Protein AF-A0A970XCI8-F1 (afdb_monomer_lite)

Secondary structure (DSSP, 8-state):
--HHHHHHHHHHHHHHHHHHHHHHHTT-------HHHHHHHHHHHHHHHHHTTTTTT-S-HHHHHHHHHH-HHHH-TT----

Foldseek 3Di:
DDLVQQLVQLVVVLVVVLVVCCVVCVPPPDDPDNSVNVSVVVSVQQSVLSVVVLCVVPDHNVVSVVVCVVPVVVRGVPDDDD

Radius of gyration: 13.08 Å; chains: 1; bounding box: 27×22×39 Å

Structure (mmCIF, N/CA/C/O backbone):
data_AF-A0A970XCI8-F1
#
_entry.id   AF-A0A970XCI8-F1
#
loop_
_atom_site.group_PDB
_atom_site.id
_atom_site.type_symbol
_atom_site.label_atom_id
_atom_site.label_alt_id
_atom_site.label_comp_id
_atom_site.label_asym_id
_atom_site.label_entity_id
_atom_site.label_seq_id
_atom_site.pdbx_PDB_ins_code
_atom_site.Cartn_x
_atom_site.Cartn_y
_atom_site.Cartn_z
_atom_site.occupancy
_atom_site.B_iso_or_equiv
_atom_site.auth_seq_id
_atom_site.auth_comp_id
_atom_site.auth_asym_id
_atom_site.auth_atom_id
_atom_site.pdbx_PDB_model_num
ATOM 1 N N . MET A 1 1 ? 10.434 -3.425 -11.112 1.00 75.38 1 MET A N 1
ATOM 2 C CA . MET A 1 1 ? 10.464 -4.538 -10.126 1.00 75.38 1 MET A CA 1
ATOM 3 C C . MET A 1 1 ? 9.431 -5.589 -10.543 1.00 75.38 1 MET A C 1
ATOM 5 O O . MET A 1 1 ? 8.548 -5.232 -11.306 1.00 75.38 1 MET A O 1
ATOM 9 N N . HIS A 1 2 ? 9.512 -6.856 -10.113 1.00 89.06 2 HIS A N 1
ATOM 10 C CA . HIS A 1 2 ? 8.419 -7.813 -10.370 1.00 89.06 2 HIS A CA 1
ATOM 11 C C . HIS A 1 2 ? 7.215 -7.502 -9.473 1.00 89.06 2 HIS A C 1
ATOM 13 O O . HIS A 1 2 ? 7.408 -7.241 -8.284 1.00 89.06 2 HIS A O 1
ATOM 19 N N . ARG A 1 3 ? 5.999 -7.550 -10.027 1.00 89.19 3 ARG A N 1
ATOM 20 C CA . ARG A 1 3 ? 4.750 -7.241 -9.308 1.00 89.19 3 ARG A CA 1
ATOM 21 C C . ARG A 1 3 ? 4.557 -8.125 -8.076 1.00 89.19 3 ARG A C 1
ATOM 23 O O . ARG A 1 3 ? 4.321 -7.588 -7.005 1.00 89.19 3 ARG A O 1
ATOM 30 N N . ASP A 1 4 ? 4.854 -9.422 -8.167 1.00 90.19 4 ASP A N 1
ATOM 31 C CA . ASP A 1 4 ? 4.810 -10.343 -7.015 1.00 90.19 4 ASP A CA 1
ATOM 32 C C . ASP A 1 4 ? 5.720 -9.896 -5.862 1.00 90.19 4 ASP A C 1
ATOM 34 O O . ASP A 1 4 ? 5.356 -9.955 -4.686 1.00 90.19 4 ASP A O 1
ATOM 38 N N . LYS A 1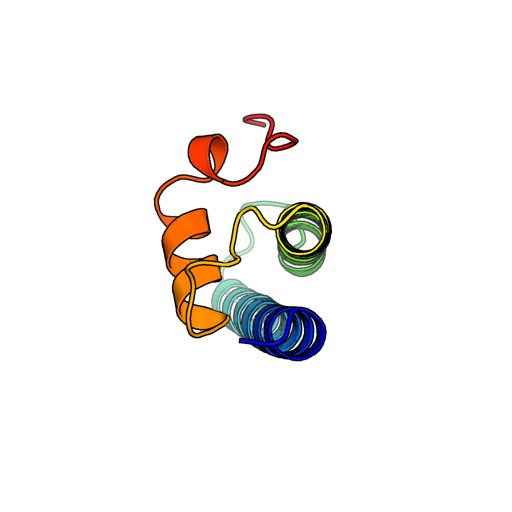 5 ? 6.915 -9.391 -6.199 1.00 91.94 5 LYS A N 1
ATOM 39 C CA . LYS A 1 5 ? 7.852 -8.842 -5.213 1.00 91.94 5 LYS A CA 1
ATOM 40 C C . LYS A 1 5 ? 7.324 -7.536 -4.617 1.00 91.94 5 LYS A C 1
ATOM 42 O O . LYS A 1 5 ? 7.543 -7.291 -3.434 1.00 91.94 5 LYS A O 1
ATOM 47 N N . LEU A 1 6 ? 6.644 -6.709 -5.413 1.00 92.88 6 LEU A N 1
ATOM 48 C CA . LEU A 1 6 ? 6.023 -5.470 -4.942 1.00 92.88 6 LEU A CA 1
ATOM 49 C C . LEU A 1 6 ? 4.869 -5.760 -3.984 1.00 92.88 6 LEU A C 1
ATOM 51 O O . LEU A 1 6 ? 4.853 -5.205 -2.890 1.00 92.88 6 LEU A O 1
ATOM 55 N N . ILE A 1 7 ? 3.989 -6.693 -4.343 1.00 92.88 7 ILE A N 1
ATOM 56 C CA . ILE A 1 7 ? 2.880 -7.162 -3.506 1.00 92.88 7 ILE A CA 1
ATOM 57 C C . ILE A 1 7 ? 3.411 -7.678 -2.168 1.00 92.88 7 ILE A C 1
ATOM 59 O O . ILE A 1 7 ? 2.950 -7.244 -1.117 1.00 92.88 7 ILE A O 1
ATOM 63 N N . ALA A 1 8 ? 4.433 -8.538 -2.176 1.00 94.12 8 ALA A N 1
ATOM 64 C CA . ALA A 1 8 ? 5.018 -9.056 -0.938 1.00 94.12 8 ALA A CA 1
ATOM 65 C C . ALA A 1 8 ? 5.584 -7.947 -0.029 1.00 94.12 8 ALA A C 1
ATOM 67 O O . ALA A 1 8 ? 5.417 -8.000 1.190 1.00 94.12 8 ALA A O 1
ATOM 68 N N . GLN A 1 9 ? 6.232 -6.929 -0.607 1.00 94.06 9 GLN A N 1
ATOM 69 C CA . GLN A 1 9 ? 6.738 -5.784 0.157 1.00 94.06 9 GLN A CA 1
ATOM 70 C C . GLN A 1 9 ? 5.608 -4.922 0.724 1.00 94.06 9 GLN A C 1
ATOM 72 O O . GLN A 1 9 ? 5.681 -4.512 1.879 1.00 94.06 9 GLN A O 1
ATOM 77 N N . VAL A 1 10 ? 4.567 -4.667 -0.069 1.00 93.44 10 VAL A N 1
ATOM 78 C CA . VAL A 1 10 ? 3.401 -3.888 0.359 1.00 93.44 10 VAL A CA 1
ATOM 79 C C . VAL A 1 10 ? 2.640 -4.605 1.479 1.00 93.44 10 VAL A C 1
ATOM 81 O O . VAL A 1 10 ? 2.327 -3.976 2.487 1.00 93.44 10 VAL A O 1
ATOM 84 N N . LYS A 1 11 ? 2.432 -5.926 1.373 1.00 93.44 11 LYS A N 1
ATOM 85 C CA . LYS A 1 11 ? 1.850 -6.761 2.442 1.00 93.44 11 LYS A CA 1
ATOM 86 C C . LYS A 1 11 ? 2.603 -6.617 3.760 1.00 93.44 11 LYS A C 1
ATOM 88 O O . LYS A 1 11 ? 1.995 -6.402 4.808 1.00 93.44 11 LYS A O 1
ATOM 93 N N . ASN A 1 12 ? 3.930 -6.741 3.705 1.00 93.62 12 ASN A N 1
ATOM 94 C CA . ASN A 1 12 ? 4.775 -6.662 4.893 1.00 93.62 12 ASN A CA 1
ATOM 95 C C . ASN A 1 12 ? 4.678 -5.287 5.566 1.00 93.62 12 ASN A C 1
ATOM 97 O O . ASN A 1 12 ? 4.529 -5.203 6.782 1.00 93.62 12 ASN A O 1
ATOM 101 N N . GLU A 1 13 ? 4.709 -4.220 4.773 1.00 92.31 13 GLU A N 1
ATOM 102 C CA . GLU A 1 13 ? 4.687 -2.860 5.295 1.00 92.31 13 GLU A CA 1
ATOM 103 C C . GLU A 1 13 ? 3.300 -2.470 5.834 1.00 92.31 13 GLU A C 1
ATOM 105 O O . GLU A 1 13 ? 3.224 -1.870 6.902 1.00 92.31 13 GLU A O 1
ATOM 110 N N . TYR A 1 14 ? 2.198 -2.881 5.192 1.00 88.44 14 TYR A N 1
ATOM 111 C CA . TYR A 1 14 ? 0.858 -2.682 5.760 1.00 88.44 14 TYR A CA 1
ATOM 112 C C . TYR A 1 14 ? 0.631 -3.473 7.051 1.00 88.44 14 TYR A C 1
ATOM 114 O O . TYR A 1 14 ? 0.045 -2.932 7.985 1.00 88.44 14 TYR A O 1
ATOM 122 N N . SER A 1 15 ? 1.156 -4.700 7.149 1.00 88.25 15 SER A N 1
ATOM 123 C CA . SER A 1 15 ? 1.116 -5.474 8.402 1.00 88.25 15 SER A CA 1
ATOM 124 C C . SER A 1 15 ? 1.875 -4.744 9.517 1.00 88.25 15 SER A C 1
ATOM 126 O O . SER A 1 15 ? 1.365 -4.572 10.619 1.00 88.25 15 SER A O 1
ATOM 128 N N . ARG A 1 16 ? 3.066 -4.212 9.201 1.00 88.38 16 ARG A N 1
ATOM 129 C CA . ARG A 1 16 ? 3.877 -3.415 10.133 1.00 88.38 16 ARG A CA 1
ATOM 130 C C . ARG A 1 16 ? 3.151 -2.151 10.603 1.00 88.38 16 ARG A C 1
ATOM 132 O O . ARG A 1 16 ? 3.294 -1.773 11.763 1.00 88.38 16 ARG A O 1
ATOM 139 N N . LEU A 1 17 ? 2.405 -1.489 9.716 1.00 86.69 17 LEU A N 1
ATOM 140 C CA . LEU A 1 17 ? 1.602 -0.310 10.052 1.00 86.69 17 LEU A CA 1
ATOM 141 C C . LEU A 1 17 ? 0.413 -0.667 10.948 1.00 86.69 17 LEU A C 1
ATOM 143 O O . LEU A 1 17 ? 0.196 0.019 11.944 1.00 86.69 17 LEU A O 1
ATOM 147 N N . ALA A 1 18 ? -0.300 -1.754 10.646 1.00 83.88 18 ALA A N 1
ATOM 148 C CA . ALA A 1 18 ? -1.398 -2.243 11.474 1.00 83.88 18 ALA A CA 1
ATOM 149 C C . ALA A 1 18 ? -0.930 -2.596 12.891 1.00 83.88 18 ALA A C 1
ATOM 151 O O . ALA A 1 18 ? -1.552 -2.169 13.867 1.00 83.88 18 ALA A O 1
ATOM 152 N N . ASP A 1 19 ? 0.200 -3.295 13.013 1.00 83.19 19 ASP A N 1
ATOM 153 C CA . ASP A 1 19 ? 0.803 -3.638 14.304 1.00 83.19 19 ASP A CA 1
ATOM 154 C C . ASP A 1 19 ? 1.230 -2.387 15.080 1.00 83.19 19 ASP A C 1
ATOM 156 O O . ASP A 1 19 ? 0.934 -2.253 16.270 1.00 83.19 19 ASP A O 1
ATOM 160 N N . ALA A 1 20 ? 1.907 -1.447 14.411 1.00 84.38 20 ALA A N 1
ATOM 161 C CA . ALA A 1 20 ? 2.369 -0.209 15.030 1.00 84.38 20 ALA A CA 1
ATOM 162 C C . ALA A 1 20 ? 1.199 0.659 15.517 1.00 84.38 20 ALA A C 1
ATOM 164 O O . ALA A 1 20 ? 1.236 1.154 16.644 1.00 84.38 20 ALA A O 1
ATOM 165 N N . GLU A 1 21 ? 0.149 0.810 14.707 1.00 77.94 21 GLU A N 1
ATOM 166 C CA . GLU A 1 21 ? -1.043 1.578 15.070 1.00 77.94 21 GLU A CA 1
ATOM 167 C C . GLU A 1 21 ? -1.814 0.892 16.202 1.00 77.94 21 GLU A C 1
ATOM 169 O O . GLU A 1 21 ? -2.174 1.538 17.183 1.00 77.94 21 GLU A O 1
ATOM 174 N N . THR A 1 22 ? -1.972 -0.432 16.153 1.00 73.69 22 THR A N 1
ATOM 175 C CA . THR A 1 22 ? -2.613 -1.200 17.231 1.00 73.69 22 THR A CA 1
ATOM 176 C C . THR A 1 22 ? -1.872 -1.035 18.560 1.00 73.69 22 THR A C 1
ATOM 178 O O . THR A 1 22 ? -2.503 -0.826 19.598 1.00 73.69 22 THR A O 1
ATOM 181 N N . GLN A 1 23 ? -0.535 -1.063 18.549 1.00 71.94 23 GLN A N 1
ATOM 182 C CA . GLN A 1 23 ? 0.282 -0.837 19.748 1.00 71.94 23 GLN A CA 1
ATOM 183 C C . GLN A 1 23 ? 0.210 0.612 20.252 1.00 71.94 23 GLN A C 1
ATOM 185 O O . GLN A 1 23 ? 0.143 0.833 21.461 1.00 71.94 23 GLN A O 1
ATOM 190 N N . GLN A 1 24 ? 0.209 1.600 19.352 1.00 70.38 24 GLN A N 1
ATOM 191 C CA . GLN A 1 24 ? 0.129 3.021 19.713 1.00 70.38 24 GLN A CA 1
ATOM 192 C C . GLN A 1 24 ? -1.257 3.417 20.244 1.00 70.38 24 GLN A C 1
ATOM 194 O O . GLN A 1 24 ? -1.353 4.177 21.208 1.00 70.38 24 GLN A O 1
ATOM 199 N N . HIS A 1 25 ? -2.328 2.871 19.665 1.00 65.00 25 HIS A N 1
ATOM 200 C CA . HIS A 1 25 ? -3.711 3.165 20.044 1.00 65.00 25 HIS A CA 1
ATOM 201 C C . HIS A 1 25 ? -4.235 2.301 21.199 1.00 65.00 25 HIS A C 1
ATOM 203 O O . 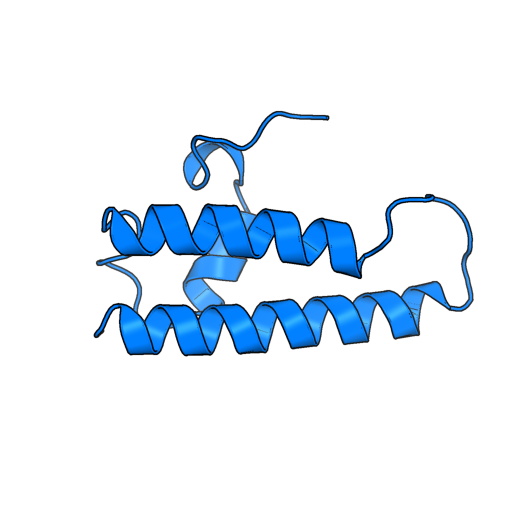HIS A 1 25 ? -5.308 2.594 21.730 1.00 65.00 25 HIS A O 1
ATOM 209 N N . PHE A 1 26 ? -3.460 1.320 21.681 1.00 57.81 26 PHE A N 1
ATOM 210 C CA . PHE A 1 26 ? -3.797 0.512 22.863 1.00 57.81 26 PHE A CA 1
ATOM 211 C C . PHE A 1 26 ? -4.021 1.360 24.139 1.00 57.81 26 PHE A C 1
ATOM 213 O O . PHE A 1 26 ? -4.637 0.889 25.092 1.00 57.81 26 PHE A O 1
ATOM 220 N N . GLY A 1 27 ? -3.560 2.621 24.158 1.00 54.50 27 GLY A N 1
ATOM 221 C CA . GLY A 1 27 ? -3.808 3.594 25.233 1.00 54.50 27 GLY A CA 1
ATOM 222 C C . GLY A 1 27 ? -4.860 4.677 24.938 1.00 54.50 27 GLY A C 1
ATOM 223 O O . GLY A 1 27 ? -5.198 5.441 25.841 1.00 54.50 27 GLY A O 1
ATOM 224 N N . GLN A 1 28 ? -5.378 4.779 23.709 1.00 48.31 28 GLN A N 1
ATOM 225 C CA . GLN A 1 28 ? -6.310 5.834 23.285 1.00 48.31 28 GLN A CA 1
ATOM 226 C C . GLN A 1 28 ? -7.455 5.247 22.446 1.00 48.31 28 GLN A C 1
ATOM 228 O O . GLN A 1 28 ? -7.504 5.362 21.223 1.00 48.31 28 GLN A O 1
ATOM 233 N N . THR A 1 29 ? -8.424 4.627 23.121 1.00 56.12 29 THR A N 1
ATOM 234 C CA . THR A 1 29 ? -9.726 4.264 22.544 1.00 56.12 29 THR A CA 1
ATOM 235 C C . THR A 1 29 ? -10.522 5.514 22.174 1.00 56.12 29 THR A C 1
ATOM 237 O O . THR A 1 29 ? -11.246 6.047 23.018 1.00 56.12 29 THR A O 1
ATOM 240 N N . THR A 1 30 ? -10.425 6.005 20.933 1.00 47.62 30 THR A N 1
ATOM 241 C CA . THR A 1 30 ? -11.400 6.985 20.407 1.00 47.62 30 THR A CA 1
ATOM 242 C C . THR A 1 30 ? -11.498 7.055 18.875 1.00 47.62 30 THR A C 1
ATOM 244 O O . THR A 1 30 ? -11.606 8.138 18.332 1.00 47.62 30 THR A O 1
ATOM 247 N N . THR A 1 31 ? -11.533 5.931 18.159 1.00 52.91 31 THR A N 1
ATOM 248 C CA . THR A 1 31 ? -12.178 5.849 16.827 1.00 52.91 31 THR A CA 1
ATOM 249 C C . THR A 1 31 ? -12.304 4.376 16.468 1.00 52.91 31 THR A C 1
ATOM 251 O O . THR A 1 31 ? -11.303 3.713 16.243 1.00 52.91 31 THR A O 1
ATOM 254 N N . GLY A 1 32 ? -13.526 3.840 16.473 1.00 51.69 32 GLY A N 1
ATOM 255 C CA . GLY A 1 32 ? -13.834 2.412 16.300 1.00 51.69 32 GLY A CA 1
ATOM 256 C C . GLY A 1 32 ? -13.598 1.838 14.896 1.00 51.69 32 GLY A C 1
ATOM 257 O O . GLY A 1 32 ? -14.373 0.994 14.456 1.00 51.69 32 GLY A O 1
ATOM 258 N N . LEU A 1 33 ? -12.563 2.288 14.189 1.00 57.56 33 LEU A N 1
ATOM 259 C CA . LEU A 1 33 ? -12.040 1.603 13.014 1.00 57.56 33 LEU A CA 1
ATOM 260 C C . LEU A 1 33 ? -10.975 0.632 13.513 1.00 57.56 33 LEU A C 1
ATOM 262 O O . LEU A 1 33 ? -9.958 1.054 14.055 1.00 57.56 33 LEU A O 1
ATOM 266 N N . ASN A 1 34 ? -11.225 -0.669 13.377 1.00 73.75 34 ASN A N 1
ATOM 267 C CA . ASN A 1 34 ? -10.179 -1.659 13.597 1.00 73.75 34 ASN A CA 1
ATOM 268 C C . ASN A 1 34 ? -9.043 -1.342 12.604 1.00 73.75 34 ASN A C 1
ATOM 270 O O . ASN A 1 34 ? -9.267 -1.422 11.394 1.00 73.75 34 ASN A O 1
ATOM 274 N N . ALA A 1 35 ? -7.875 -0.927 13.106 1.00 73.19 35 ALA A N 1
ATOM 275 C CA . ALA A 1 35 ? -6.717 -0.563 12.287 1.00 73.19 35 ALA A CA 1
ATOM 276 C C . ALA A 1 35 ? -6.366 -1.691 11.306 1.00 73.19 35 ALA A C 1
ATOM 278 O O . ALA A 1 35 ? -6.062 -1.435 10.145 1.00 73.19 35 ALA A O 1
ATOM 279 N N . GLU A 1 36 ? -6.529 -2.940 11.741 1.00 78.00 36 GLU A N 1
ATOM 280 C CA . GLU A 1 36 ? -6.397 -4.135 10.911 1.00 78.00 36 GLU A CA 1
ATOM 281 C C . GLU A 1 36 ? -7.324 -4.080 9.688 1.00 78.00 36 GLU A C 1
ATOM 283 O O . GLU A 1 36 ? -6.852 -4.101 8.558 1.00 78.00 36 GLU A O 1
ATOM 288 N N . VAL A 1 37 ? -8.628 -3.869 9.892 1.00 82.38 37 VAL A N 1
ATOM 289 C CA . VAL A 1 37 ? -9.621 -3.777 8.803 1.00 82.38 37 VAL A CA 1
ATOM 290 C C . VAL A 1 37 ? -9.329 -2.596 7.873 1.00 82.38 37 VAL A C 1
ATOM 292 O O . VAL A 1 37 ? -9.521 -2.685 6.660 1.00 82.38 37 VAL A O 1
ATOM 295 N N . TYR A 1 38 ? -8.868 -1.470 8.419 1.00 84.19 38 TYR A N 1
ATOM 296 C CA . TYR A 1 38 ? -8.482 -0.313 7.613 1.00 84.19 38 TYR A CA 1
ATOM 297 C C . TYR A 1 38 ? -7.295 -0.634 6.691 1.00 84.19 38 TYR A C 1
ATOM 299 O O . TYR A 1 38 ? -7.363 -0.367 5.487 1.00 84.19 38 TYR A O 1
ATOM 307 N N . TYR A 1 39 ? -6.234 -1.239 7.228 1.00 87.31 39 TYR A N 1
ATOM 308 C CA . TYR A 1 39 ? -5.051 -1.592 6.448 1.00 87.31 39 TYR A CA 1
ATOM 309 C C . TYR A 1 39 ? -5.274 -2.780 5.514 1.00 87.31 39 TYR A C 1
ATOM 311 O O . TYR A 1 39 ? -4.721 -2.771 4.418 1.00 87.31 39 TYR A O 1
ATOM 319 N N . GLU A 1 40 ? -6.121 -3.744 5.869 1.00 87.75 40 GLU A N 1
ATOM 320 C CA . GLU A 1 40 ? -6.545 -4.818 4.965 1.00 87.75 40 GLU A CA 1
ATOM 321 C C . GLU A 1 40 ? -7.305 -4.266 3.754 1.00 87.75 40 GLU A C 1
ATOM 323 O O . GLU A 1 40 ? -7.023 -4.640 2.614 1.00 87.75 40 GLU A O 1
ATOM 328 N N . ASN A 1 41 ? -8.231 -3.327 3.969 1.00 88.50 41 ASN A N 1
ATOM 329 C CA . ASN A 1 41 ? -8.948 -2.679 2.870 1.00 88.50 41 ASN A CA 1
ATOM 330 C C . ASN A 1 41 ? -7.997 -1.895 1.957 1.00 88.50 41 ASN A C 1
ATOM 332 O O . ASN A 1 41 ? -8.106 -1.988 0.733 1.00 88.50 41 ASN A O 1
ATOM 336 N N . LEU A 1 42 ? -7.044 -1.156 2.535 1.00 89.94 42 LEU A N 1
ATOM 337 C CA . LEU A 1 42 ? -6.016 -0.459 1.760 1.00 89.94 42 LEU A CA 1
ATOM 338 C C . LEU A 1 42 ? -5.125 -1.430 0.984 1.00 89.94 42 LEU A C 1
ATOM 340 O O . LEU A 1 42 ? -4.872 -1.196 -0.195 1.00 89.94 42 LEU A O 1
ATOM 344 N N . LEU A 1 43 ? -4.683 -2.518 1.614 1.00 93.25 43 LEU A N 1
ATOM 345 C CA . LEU A 1 43 ? -3.865 -3.545 0.980 1.00 93.25 43 LEU A CA 1
ATOM 346 C C . LEU A 1 43 ? -4.580 -4.137 -0.238 1.00 93.25 43 LEU A C 1
ATOM 348 O O . LEU A 1 43 ? -4.000 -4.161 -1.319 1.00 93.25 43 LEU A O 1
ATOM 352 N N . ASN A 1 44 ? -5.850 -4.523 -0.094 1.00 93.12 44 ASN A N 1
ATOM 353 C CA . ASN A 1 44 ? -6.648 -5.069 -1.193 1.00 93.12 44 ASN A CA 1
ATOM 354 C C . ASN A 1 44 ? -6.756 -4.092 -2.378 1.00 93.12 44 ASN A C 1
ATOM 356 O O . ASN A 1 44 ? -6.634 -4.497 -3.535 1.00 93.12 44 ASN A O 1
ATOM 360 N N . MET A 1 45 ? -6.957 -2.797 -2.107 1.00 94.00 45 MET A N 1
ATOM 361 C CA . MET A 1 45 ? -6.991 -1.774 -3.160 1.00 94.00 45 MET A CA 1
ATOM 362 C C . MET A 1 45 ? -5.623 -1.607 -3.830 1.00 94.00 45 MET A C 1
ATOM 364 O O . MET A 1 45 ? -5.546 -1.521 -5.053 1.00 94.00 45 MET A O 1
ATOM 368 N N . VAL A 1 46 ? -4.541 -1.582 -3.049 1.00 94.69 46 VAL A N 1
ATOM 369 C CA . VAL A 1 46 ? -3.184 -1.432 -3.588 1.00 94.69 46 VAL A CA 1
ATOM 370 C C . VAL A 1 46 ? -2.781 -2.644 -4.424 1.00 94.69 46 VAL A C 1
ATOM 372 O O . VAL A 1 46 ? -2.207 -2.458 -5.491 1.00 94.69 46 VAL A O 1
ATOM 375 N N . GLU A 1 47 ? -3.100 -3.866 -3.999 1.00 94.69 47 GLU A N 1
ATOM 376 C CA . GLU A 1 47 ? -2.827 -5.085 -4.772 1.00 94.69 47 GLU A CA 1
ATOM 377 C C . GLU A 1 47 ? -3.491 -5.048 -6.146 1.00 94.69 47 GLU A C 1
ATOM 379 O O . GLU A 1 47 ? -2.822 -5.269 -7.155 1.00 94.69 47 GLU A O 1
ATOM 384 N N . LYS A 1 48 ? -4.769 -4.658 -6.198 1.00 95.00 48 LYS A N 1
ATOM 385 C CA . LYS A 1 48 ? -5.507 -4.485 -7.455 1.00 95.00 48 LYS A CA 1
ATOM 386 C C . LYS A 1 48 ? -4.810 -3.497 -8.396 1.00 95.00 48 LYS A C 1
ATOM 388 O O . LYS A 1 48 ? -4.676 -3.749 -9.590 1.00 95.00 48 LYS A O 1
ATOM 393 N N . GLU A 1 49 ? -4.343 -2.376 -7.858 1.00 94.25 49 GLU A N 1
ATOM 394 C CA . GLU A 1 49 ? -3.647 -1.342 -8.628 1.00 94.25 49 GLU A CA 1
A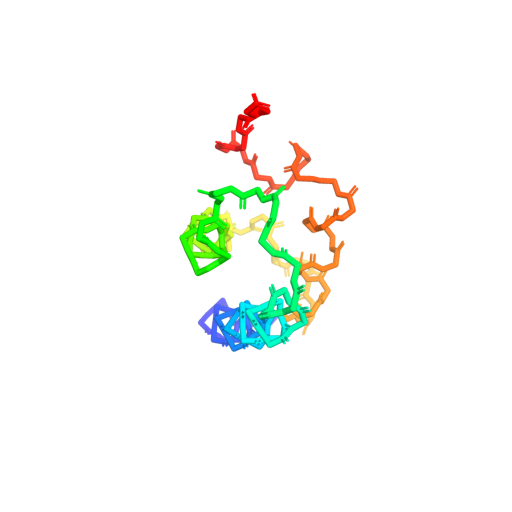TOM 395 C C . GLU A 1 49 ? -2.225 -1.774 -9.044 1.00 94.25 49 GLU A C 1
ATOM 397 O O . GLU A 1 49 ? -1.759 -1.417 -10.129 1.00 94.25 49 GLU A O 1
ATOM 402 N N . ILE A 1 50 ? -1.536 -2.600 -8.245 1.00 93.00 50 ILE A N 1
ATOM 403 C CA . ILE A 1 50 ? -0.271 -3.236 -8.652 1.00 93.00 50 ILE A CA 1
ATOM 404 C C . ILE A 1 50 ? -0.513 -4.185 -9.830 1.00 93.00 50 ILE A C 1
ATOM 406 O O . ILE A 1 50 ? 0.233 -4.136 -10.810 1.00 93.00 50 ILE A O 1
ATOM 410 N N . ASP A 1 51 ? -1.561 -5.005 -9.772 1.00 92.81 51 ASP A N 1
ATOM 411 C CA . ASP A 1 51 ? -1.912 -5.938 -10.847 1.00 92.81 51 ASP A CA 1
ATOM 412 C C . ASP A 1 51 ? -2.280 -5.210 -12.147 1.00 92.81 51 ASP A C 1
ATOM 414 O O . ASP A 1 51 ? -1.901 -5.649 -13.240 1.00 92.81 51 ASP A O 1
ATOM 418 N N . HIS A 1 52 ? -2.935 -4.051 -12.037 1.00 92.81 52 HIS A N 1
ATOM 419 C CA . HIS A 1 52 ? -3.222 -3.154 -13.160 1.00 92.81 52 HIS A CA 1
ATOM 420 C C . HIS A 1 52 ? -1.982 -2.439 -13.725 1.00 92.81 52 HIS A C 1
ATOM 422 O O . HIS A 1 52 ? -2.048 -1.875 -14.819 1.00 92.81 52 HIS A O 1
ATOM 428 N N . GLY A 1 53 ? -0.847 -2.473 -13.023 1.00 92.31 53 GLY A N 1
ATOM 429 C CA . GLY A 1 53 ? 0.394 -1.810 -13.428 1.00 92.31 53 GLY A CA 1
ATOM 430 C C . GLY A 1 53 ? 0.484 -0.332 -13.035 1.00 92.31 53 GLY A C 1
ATOM 431 O O . GLY A 1 53 ? 1.433 0.345 -13.433 1.00 92.31 53 GLY A O 1
ATOM 432 N N . THR A 1 54 ? -0.441 0.175 -12.212 1.00 93.62 54 THR A N 1
ATOM 433 C CA . THR A 1 54 ? -0.455 1.566 -11.714 1.00 93.62 54 THR A CA 1
ATOM 434 C C . THR A 1 54 ? 0.857 1.933 -11.008 1.00 93.62 54 THR A C 1
ATOM 436 O O . THR A 1 54 ? 1.324 3.071 -11.091 1.00 93.62 54 THR A O 1
ATOM 439 N N . PHE A 1 55 ? 1.504 0.951 -10.370 1.00 94.50 55 PHE A N 1
ATOM 440 C CA . PHE A 1 55 ? 2.763 1.121 -9.642 1.00 94.50 55 PHE A CA 1
ATOM 441 C C . PHE A 1 55 ? 4.001 0.556 -10.362 1.00 94.50 55 PHE A C 1
ATOM 443 O O . PHE A 1 55 ? 5.051 0.415 -9.739 1.00 94.50 55 PHE A O 1
ATOM 450 N N 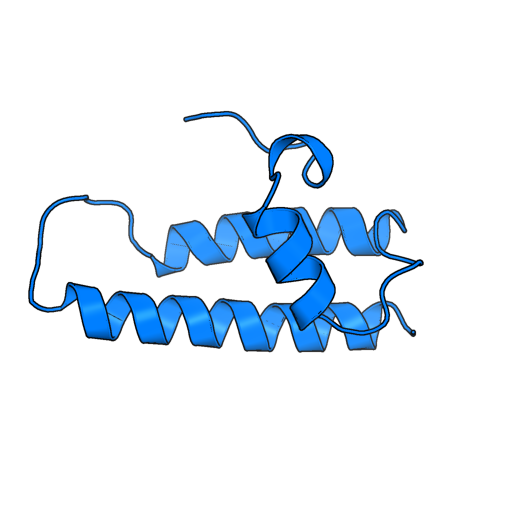. ASP A 1 56 ? 3.945 0.260 -11.665 1.00 90.06 56 ASP A N 1
ATOM 451 C CA . ASP A 1 56 ? 5.085 -0.342 -12.389 1.00 90.06 56 ASP A CA 1
ATOM 452 C C . ASP A 1 56 ? 6.355 0.542 -12.382 1.00 90.06 56 ASP A C 1
ATOM 454 O O . ASP A 1 56 ? 7.473 0.034 -12.497 1.00 90.06 56 ASP A O 1
ATOM 458 N N . GLY A 1 57 ? 6.195 1.859 -12.204 1.00 91.12 57 GLY A N 1
ATOM 459 C CA . GLY A 1 57 ? 7.296 2.821 -12.059 1.00 91.12 57 GLY A CA 1
ATOM 460 C C . GLY A 1 57 ? 7.932 2.887 -10.662 1.00 91.12 57 GLY A C 1
ATOM 461 O O . GLY A 1 57 ? 8.886 3.640 -10.472 1.00 91.12 57 GLY A O 1
ATOM 462 N N . PHE A 1 58 ? 7.416 2.136 -9.687 1.00 91.88 58 PHE A N 1
ATOM 463 C CA . PHE A 1 58 ? 7.900 2.134 -8.307 1.00 91.88 58 PHE A CA 1
ATOM 464 C C . PHE A 1 58 ? 8.976 1.062 -8.095 1.00 91.88 58 PHE A C 1
ATOM 466 O O . PHE A 1 58 ? 8.961 -0.021 -8.693 1.00 91.88 58 PHE A O 1
ATOM 473 N N . HIS A 1 59 ? 9.926 1.351 -7.208 1.00 90.62 59 HIS A N 1
ATOM 474 C CA . HIS A 1 59 ? 11.087 0.502 -6.944 1.00 90.62 59 HIS A CA 1
ATOM 475 C C . HIS A 1 59 ? 10.967 -0.265 -5.624 1.00 90.62 59 HIS A C 1
ATOM 477 O O . HIS A 1 59 ? 11.723 -1.215 -5.408 1.00 90.62 59 HIS A O 1
ATOM 483 N N . SER A 1 60 ? 10.022 0.107 -4.753 1.00 92.88 60 SER A N 1
ATOM 484 C CA . SER A 1 60 ? 9.756 -0.596 -3.495 1.00 92.88 60 SER A CA 1
ATOM 485 C C . SER A 1 60 ? 8.313 -0.449 -3.003 1.00 92.88 60 SER A C 1
ATOM 487 O O . SER A 1 60 ? 7.630 0.523 -3.322 1.00 92.88 60 SER A O 1
ATOM 489 N N . GLY A 1 61 ? 7.867 -1.384 -2.158 1.00 90.44 61 GLY A N 1
ATOM 490 C CA . GLY A 1 61 ? 6.562 -1.304 -1.489 1.00 90.44 61 GLY A CA 1
ATOM 491 C C . GLY A 1 61 ? 6.437 -0.099 -0.553 1.00 90.44 61 GLY A C 1
ATOM 492 O O . GLY A 1 61 ? 5.358 0.471 -0.431 1.00 90.44 61 GLY A O 1
ATOM 493 N N . LYS A 1 62 ? 7.554 0.359 0.030 1.00 92.62 62 LYS A N 1
ATOM 494 C CA . LYS A 1 62 ? 7.590 1.582 0.842 1.00 92.62 62 LYS A CA 1
ATOM 495 C C . LYS A 1 62 ? 7.209 2.816 0.022 1.00 92.62 62 LYS A C 1
ATOM 497 O O . LYS A 1 62 ? 6.370 3.590 0.465 1.00 92.62 62 LYS A O 1
ATOM 502 N N . GLU A 1 63 ? 7.770 2.974 -1.179 1.00 94.50 63 GLU A N 1
ATOM 503 C CA . GLU A 1 63 ? 7.419 4.102 -2.055 1.00 94.50 63 GLU A CA 1
ATOM 504 C C . GLU A 1 63 ? 5.934 4.078 -2.443 1.00 94.50 63 GLU A C 1
ATOM 506 O O . GLU A 1 63 ? 5.296 5.130 -2.480 1.00 94.50 63 GLU A O 1
ATOM 511 N N . VAL A 1 64 ? 5.373 2.890 -2.704 1.00 94.06 64 VAL A N 1
ATOM 512 C CA . VAL A 1 64 ? 3.941 2.728 -3.007 1.00 94.06 64 VAL A CA 1
AT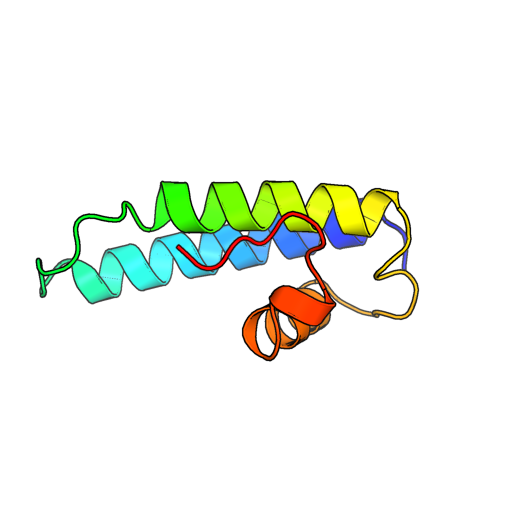OM 513 C C . VAL A 1 64 ? 3.092 3.220 -1.843 1.00 94.06 64 VAL A C 1
ATOM 515 O O . VAL A 1 64 ? 2.200 4.045 -2.030 1.00 94.06 64 VAL A O 1
ATOM 518 N N . ILE A 1 65 ? 3.400 2.770 -0.630 1.00 92.75 65 ILE A N 1
ATOM 519 C CA . ILE A 1 65 ? 2.620 3.115 0.560 1.00 92.75 65 ILE A CA 1
ATOM 520 C C . ILE A 1 65 ? 2.770 4.596 0.905 1.00 92.75 65 ILE A C 1
ATOM 522 O O . ILE A 1 65 ? 1.781 5.236 1.254 1.00 92.75 65 ILE A O 1
ATOM 526 N N . GLU A 1 66 ? 3.955 5.183 0.734 1.00 93.31 66 GLU A N 1
ATOM 527 C CA . GLU A 1 66 ? 4.170 6.626 0.902 1.00 93.31 66 GLU A CA 1
ATOM 528 C C . GLU A 1 66 ? 3.382 7.449 -0.127 1.00 93.31 66 GLU A C 1
ATOM 530 O O . GLU A 1 66 ? 2.779 8.468 0.221 1.00 93.31 66 GLU A O 1
ATOM 535 N N . ALA A 1 67 ? 3.336 7.006 -1.386 1.00 94.19 67 ALA A N 1
ATOM 536 C CA . ALA A 1 67 ? 2.558 7.666 -2.428 1.00 94.19 67 ALA A CA 1
ATOM 537 C C . ALA A 1 6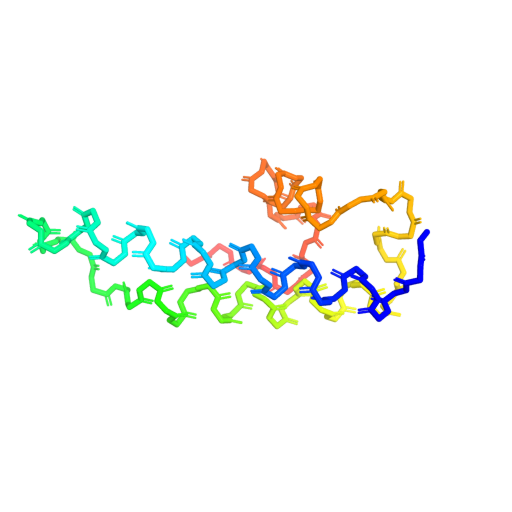7 ? 1.050 7.584 -2.153 1.00 94.19 67 ALA A C 1
ATOM 539 O O . ALA A 1 67 ? 0.365 8.609 -2.218 1.00 94.19 67 ALA A O 1
ATOM 540 N N . VAL A 1 68 ? 0.552 6.404 -1.779 1.00 93.12 68 VAL A N 1
ATOM 541 C CA . VAL A 1 68 ? -0.847 6.178 -1.388 1.00 93.12 68 VAL A CA 1
ATOM 542 C C . VAL A 1 68 ? -1.202 6.993 -0.145 1.00 93.12 68 VAL A C 1
ATOM 544 O O . VAL A 1 68 ? -2.240 7.649 -0.115 1.00 93.12 68 VAL A O 1
ATOM 547 N N . ALA A 1 69 ? -0.342 7.018 0.874 1.00 90.12 69 ALA A N 1
ATOM 548 C CA . ALA A 1 69 ? -0.563 7.807 2.082 1.00 90.12 69 ALA A CA 1
ATOM 549 C C . ALA A 1 69 ? -0.668 9.306 1.773 1.00 90.12 69 ALA A C 1
ATOM 551 O O . ALA A 1 69 ? -1.533 9.977 2.341 1.00 90.12 69 ALA A O 1
ATOM 552 N N . LYS A 1 70 ? 0.164 9.801 0.847 1.00 93.19 70 LYS A N 1
ATOM 553 C CA . LYS A 1 70 ? 0.179 11.197 0.398 1.00 93.19 70 LYS A CA 1
ATOM 554 C C . LYS A 1 70 ? -1.082 11.592 -0.372 1.00 93.19 70 LYS A C 1
ATOM 556 O O . LYS A 1 70 ? -1.560 12.706 -0.181 1.00 93.19 70 LYS A O 1
ATOM 561 N N . ASP A 1 71 ? -1.593 10.726 -1.246 1.00 90.62 71 ASP A N 1
ATOM 562 C CA . ASP A 1 71 ? -2.780 11.025 -2.056 1.00 90.62 71 ASP A CA 1
ATOM 563 C C . ASP A 1 71 ? -3.550 9.757 -2.465 1.00 90.62 71 ASP A C 1
ATOM 565 O O . ASP A 1 71 ? -3.384 9.223 -3.561 1.00 90.62 71 ASP A O 1
ATOM 569 N N . LYS A 1 72 ? -4.425 9.272 -1.577 1.00 91.00 72 LYS A N 1
ATOM 570 C CA . LYS A 1 72 ? -5.203 8.042 -1.807 1.00 91.00 72 LYS A CA 1
ATOM 571 C C . LYS A 1 72 ? -6.095 8.137 -3.045 1.00 91.00 72 LYS A C 1
ATOM 573 O O . LYS A 1 72 ? -6.166 7.178 -3.799 1.00 91.00 72 LYS A O 1
ATOM 578 N N . ASN A 1 73 ? -6.712 9.294 -3.292 1.00 90.88 73 ASN A N 1
ATOM 579 C CA . ASN A 1 73 ? -7.619 9.489 -4.431 1.00 90.88 73 ASN A CA 1
ATOM 580 C C . ASN A 1 73 ? -6.894 9.404 -5.778 1.00 90.88 73 ASN A C 1
ATOM 582 O O . ASN A 1 73 ? -7.495 9.028 -6.780 1.00 90.88 73 ASN A O 1
ATOM 586 N N . LYS A 1 74 ? -5.608 9.769 -5.817 1.00 92.44 74 LYS A N 1
ATOM 587 C CA . LYS A 1 74 ? -4.793 9.653 -7.027 1.00 92.44 74 LYS A CA 1
ATOM 588 C C . LYS A 1 74 ? -4.426 8.206 -7.354 1.00 92.44 74 LYS A C 1
ATOM 590 O O . LYS A 1 74 ? -4.317 7.870 -8.530 1.00 92.44 74 LYS A O 1
ATOM 595 N N . TRP A 1 75 ? -4.156 7.398 -6.332 1.00 93.88 75 TRP A N 1
ATOM 596 C CA . TRP A 1 75 ? -3.533 6.080 -6.500 1.00 93.88 75 TRP A CA 1
ATOM 597 C C . TRP A 1 75 ? -4.487 4.905 -6.330 1.00 93.88 75 TRP A C 1
ATOM 599 O O . TRP A 1 75 ? -4.158 3.810 -6.767 1.00 93.88 75 TRP A O 1
ATOM 609 N N . LEU A 1 76 ? -5.634 5.113 -5.688 1.00 92.94 76 LEU A N 1
ATOM 610 C CA . LEU A 1 76 ? -6.616 4.076 -5.413 1.00 92.94 76 LEU A CA 1
ATOM 611 C C . LEU A 1 76 ? -7.943 4.478 -6.044 1.00 92.94 76 LEU A C 1
ATOM 613 O O . LEU A 1 76 ? -8.688 5.284 -5.488 1.00 92.94 76 LEU A O 1
ATOM 617 N N . SER A 1 77 ? -8.254 3.885 -7.193 1.00 88.38 77 SER A N 1
ATOM 618 C CA . SER A 1 77 ? -9.478 4.196 -7.944 1.00 88.38 77 SER A CA 1
ATOM 619 C C . SER A 1 77 ? -10.752 3.877 -7.150 1.00 88.38 77 SER A C 1
ATOM 621 O O . SER A 1 77 ? -11.778 4.536 -7.308 1.00 88.38 77 SER A O 1
ATOM 623 N N . ASP A 1 78 ? -10.675 2.872 -6.272 1.00 86.56 78 ASP A N 1
ATOM 624 C CA . ASP A 1 78 ? -11.778 2.430 -5.415 1.00 86.56 78 ASP A CA 1
ATOM 625 C C . ASP A 1 78 ? -11.837 3.187 -4.073 1.00 86.56 78 ASP A C 1
ATOM 627 O O . ASP A 1 78 ? -12.738 2.936 -3.265 1.00 86.56 78 ASP A O 1
ATOM 631 N N . TRP A 1 79 ? -10.910 4.121 -3.815 1.00 86.81 79 TRP A N 1
ATOM 632 C CA . TRP A 1 79 ? -10.927 4.909 -2.587 1.00 86.81 79 TRP A CA 1
ATOM 633 C C . TRP A 1 79 ? -12.101 5.882 -2.600 1.00 86.81 79 TRP A C 1
ATOM 635 O O . TRP A 1 79 ? -12.133 6.866 -3.339 1.00 86.81 79 TRP A O 1
ATOM 645 N N . LYS A 1 80 ? -13.077 5.614 -1.737 1.00 75.44 80 LYS A N 1
ATOM 646 C CA . LYS A 1 80 ? -14.164 6.541 -1.443 1.00 75.44 80 LYS A CA 1
ATOM 647 C C . LYS A 1 80 ? -13.845 7.214 -0.120 1.00 75.44 80 LYS A C 1
ATOM 649 O O . LYS A 1 80 ? -13.626 6.524 0.871 1.00 75.44 80 LYS A O 1
ATOM 654 N N . LEU A 1 81 ? -13.808 8.548 -0.123 1.00 58.91 81 LEU A N 1
ATOM 655 C CA . LEU A 1 81 ? -13.829 9.344 1.103 1.00 58.91 81 LEU A CA 1
ATOM 656 C C . LEU A 1 81 ? -15.041 8.888 1.928 1.00 58.91 81 LEU A C 1
ATOM 658 O O . LEU A 1 81 ? -16.180 9.140 1.536 1.00 58.91 81 LEU A O 1
ATOM 662 N N . ILE A 1 82 ? -14.763 8.130 2.989 1.00 51.81 82 ILE A N 1
ATOM 663 C CA . ILE A 1 82 ? -15.702 7.825 4.073 1.00 51.81 82 ILE A CA 1
ATOM 664 C C . ILE A 1 82 ? -16.072 9.114 4.798 1.00 51.81 82 ILE A C 1
ATOM 666 O O . ILE A 1 82 ? -15.164 9.962 4.973 1.00 51.81 82 ILE A O 1
#

pLDDT: mean 84.38, std 13.19, range [47.62, 95.0]

Sequence (82 aa):
MHRDKLIAQVKNEYSRLADAETQQHFGQTTTGLNAEVYYENLLNMVEKEIDHGTFDGFHSGKEVIEAVAKDKNKWLSDWKLI